Protein AF-A0A661UK48-F1 (afdb_monomer)

Nearest PDB structures (foldseek):
  7z4q-assembly1_A  TM=5.394E-01  e=7.454E+00  Plasmodium falciparum 3D7
  4buj-assembly2_E  TM=2.726E-01  e=5.321E+00  Saccharomyces cerevisiae S288C
  8q9t-assembly1_A  TM=2.473E-01  e=4.974E+00  Saccharomyces cerevisiae
  8qca-assembly1_A  TM=2.828E-01  e=7.454E+00  Saccharomyces cerevisiae

Foldseek 3Di:
DAAEDEDEDDPDDDDDPPPPPPDDDDDDDPCAGPVRHHDAFDKHKYFYDDPNDGPDIDIDTDDD

Secondary structure (DSSP, 8-state):
---EEEEE---S-SS------SS-------SB-TTSPBPPSEEEEEEEEETTEEEEEEEEEE--

Radius of gyration: 13.66 Å; Cα contacts (8 Å, |Δi|>4): 84; chains: 1; bounding box: 34×27×31 Å

Mean predicted aligned error: 9.59 Å

Structure (mmCIF, N/CA/C/O backbone):
data_AF-A0A661UK48-F1
#
_entry.id   AF-A0A661UK48-F1
#
loop_
_atom_site.group_PDB
_atom_site.id
_atom_site.type_symbol
_atom_site.label_atom_id
_atom_sit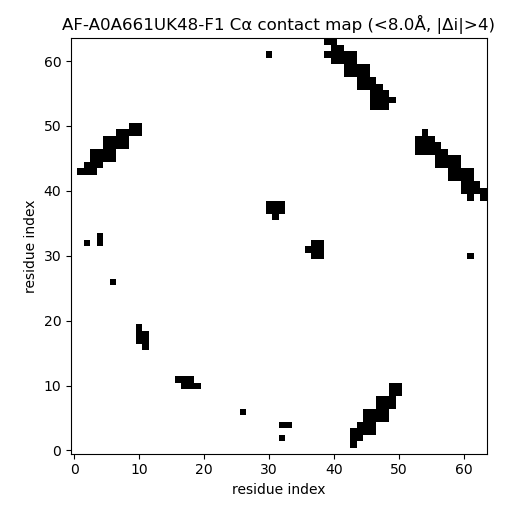e.label_alt_id
_atom_site.label_comp_id
_atom_site.label_asym_id
_atom_site.label_entity_id
_atom_site.label_seq_id
_atom_site.pdbx_PDB_ins_code
_atom_site.Cartn_x
_atom_site.Cartn_y
_atom_site.Cartn_z
_atom_site.occupancy
_atom_site.B_iso_or_equiv
_atom_site.auth_seq_id
_atom_site.auth_comp_id
_atom_site.auth_asym_id
_atom_site.auth_atom_id
_atom_site.pdbx_PDB_model_num
ATOM 1 N N . GLY A 1 1 ? -1.483 7.524 11.819 1.00 47.66 1 GLY A N 1
ATOM 2 C CA . GLY A 1 1 ? -0.301 7.520 10.935 1.00 47.66 1 GLY A CA 1
ATOM 3 C C . GLY A 1 1 ? -0.633 6.748 9.677 1.00 47.66 1 GLY A C 1
ATOM 4 O O . GLY A 1 1 ? -1.319 5.740 9.781 1.00 47.66 1 GLY A O 1
ATOM 5 N N . GLN A 1 2 ? -0.223 7.243 8.511 1.00 46.38 2 GLN A N 1
ATOM 6 C CA . GLN A 1 2 ? -0.443 6.594 7.215 1.00 46.38 2 GLN A CA 1
ATOM 7 C C . GLN A 1 2 ? 0.280 5.238 7.190 1.00 46.38 2 GLN A C 1
ATOM 9 O O . GLN A 1 2 ? 1.482 5.185 7.431 1.00 46.38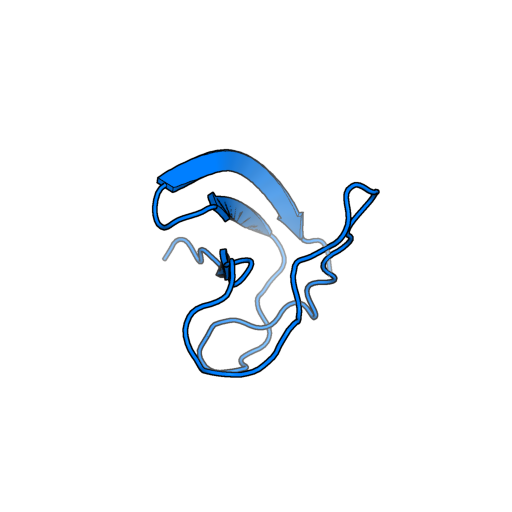 2 GLN A O 1
ATOM 14 N N . LYS A 1 3 ? -0.453 4.141 6.961 1.00 59.91 3 LYS A N 1
ATOM 15 C CA . LYS A 1 3 ? 0.107 2.783 6.916 1.00 59.91 3 LYS A CA 1
ATOM 16 C C . LYS A 1 3 ? 0.375 2.416 5.455 1.00 59.91 3 LYS A C 1
ATOM 18 O O . LYS A 1 3 ? -0.552 2.396 4.648 1.00 59.91 3 LYS A O 1
ATOM 23 N N . VAL A 1 4 ? 1.636 2.168 5.114 1.00 60.25 4 VAL A N 1
ATOM 24 C CA . VAL A 1 4 ? 2.068 1.775 3.765 1.00 60.25 4 VAL A CA 1
ATOM 25 C C . VAL A 1 4 ? 2.577 0.341 3.839 1.00 60.25 4 VAL A C 1
ATOM 27 O O . VAL A 1 4 ? 3.450 0.047 4.655 1.00 60.25 4 VAL A O 1
ATOM 30 N N . LYS A 1 5 ? 2.030 -0.555 3.010 1.00 67.25 5 LYS A N 1
ATOM 31 C CA . LYS A 1 5 ? 2.587 -1.901 2.815 1.00 67.25 5 LYS A CA 1
ATOM 32 C C . LYS A 1 5 ? 3.334 -1.895 1.487 1.00 67.25 5 LYS A C 1
ATOM 34 O O . LYS A 1 5 ? 2.761 -1.561 0.449 1.00 67.25 5 LYS A O 1
ATOM 39 N N . VAL A 1 6 ? 4.628 -2.182 1.554 1.00 63.41 6 VAL A N 1
ATOM 40 C CA . VAL A 1 6 ? 5.484 -2.302 0.375 1.00 63.41 6 VAL A CA 1
ATOM 41 C C . VAL A 1 6 ? 5.420 -3.751 -0.071 1.00 63.41 6 VAL A C 1
ATOM 43 O O . VAL A 1 6 ? 5.641 -4.660 0.729 1.00 63.41 6 VAL A O 1
ATOM 46 N N . PHE A 1 7 ? 5.069 -3.955 -1.334 1.00 67.56 7 PHE A N 1
ATOM 47 C CA . PHE A 1 7 ? 5.095 -5.267 -1.951 1.00 67.56 7 PHE A CA 1
ATOM 48 C C . PHE A 1 7 ? 6.335 -5.331 -2.830 1.00 67.56 7 PHE A C 1
ATOM 50 O O . PHE A 1 7 ? 6.404 -4.682 -3.875 1.00 67.56 7 PHE A O 1
ATOM 57 N N . THR A 1 8 ? 7.326 -6.085 -2.372 1.00 57.59 8 THR A N 1
ATOM 58 C CA . THR A 1 8 ? 8.566 -6.294 -3.113 1.00 57.59 8 THR A CA 1
ATOM 59 C C . THR A 1 8 ? 8.465 -7.623 -3.836 1.00 57.59 8 THR A C 1
ATOM 61 O O . THR A 1 8 ? 8.302 -8.666 -3.202 1.00 57.59 8 THR A O 1
ATOM 64 N N . PHE A 1 9 ? 8.573 -7.593 -5.161 1.00 63.19 9 PHE A N 1
ATOM 65 C CA . PHE A 1 9 ? 8.833 -8.808 -5.917 1.00 63.19 9 PHE A CA 1
ATOM 66 C C . PHE A 1 9 ? 10.347 -9.042 -5.921 1.00 63.19 9 PHE A C 1
ATOM 68 O O . PHE A 1 9 ? 11.086 -8.171 -6.388 1.00 63.19 9 PHE A O 1
ATOM 75 N N . PRO A 1 10 ? 10.843 -10.166 -5.374 1.00 56.28 10 PRO A N 1
ATOM 76 C CA . PRO A 1 10 ? 12.257 -10.478 -5.452 1.00 56.28 10 PRO A CA 1
ATOM 77 C C . PRO A 1 10 ? 12.583 -10.848 -6.897 1.00 56.28 10 PRO A C 1
ATOM 79 O O . PRO A 1 10 ? 12.300 -11.951 -7.352 1.00 56.28 10 PRO A O 1
ATOM 82 N N . ASN A 1 11 ? 13.210 -9.933 -7.626 1.00 52.91 11 ASN A N 1
ATOM 83 C CA . ASN A 1 11 ? 13.998 -10.343 -8.775 1.00 52.91 11 ASN A CA 1
ATOM 84 C C . ASN A 1 11 ? 15.286 -10.946 -8.217 1.00 52.91 11 ASN A C 1
ATOM 86 O O . ASN A 1 11 ? 16.099 -10.246 -7.618 1.00 52.91 11 ASN A O 1
ATOM 90 N N . GLY A 1 12 ? 15.379 -12.272 -8.338 1.00 54.22 12 GLY A N 1
ATOM 91 C CA . GLY A 1 12 ? 16.442 -13.150 -7.855 1.00 54.22 12 GLY A CA 1
ATOM 92 C C . GLY A 1 12 ? 17.711 -12.472 -7.335 1.00 54.22 12 GLY A C 1
ATOM 93 O O . GLY A 1 12 ? 18.528 -11.953 -8.090 1.00 54.22 12 GLY A O 1
ATOM 94 N N . SER A 1 13 ? 17.930 -12.578 -6.029 1.00 45.59 13 SER A N 1
ATOM 95 C CA . SER A 1 13 ? 19.258 -12.484 -5.424 1.00 45.59 13 SER A CA 1
ATOM 96 C C . SER A 1 13 ? 19.263 -13.286 -4.134 1.00 45.59 13 SER A C 1
ATOM 98 O O . SER A 1 13 ? 19.114 -12.727 -3.056 1.00 45.59 13 SER A O 1
ATOM 100 N N . LEU A 1 14 ? 19.347 -14.612 -4.294 1.00 40.81 14 LEU A N 1
ATOM 101 C CA . LEU A 1 14 ? 19.963 -15.605 -3.398 1.00 40.81 14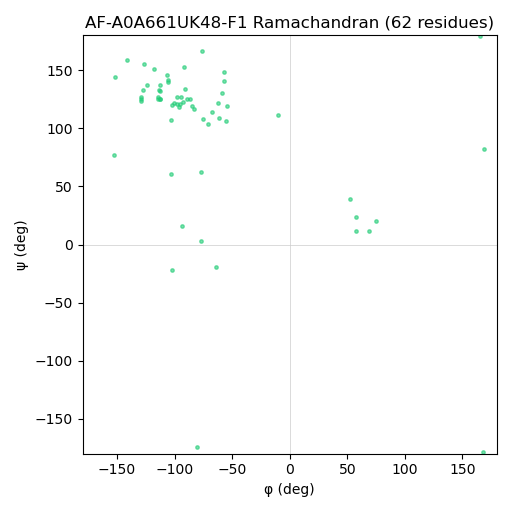 LEU A CA 1
ATOM 102 C C . LEU A 1 14 ? 19.556 -17.006 -3.893 1.00 40.81 14 LEU A C 1
ATOM 104 O O . LEU A 1 14 ? 18.594 -17.594 -3.415 1.00 40.81 14 LEU A O 1
ATOM 108 N N . GLY A 1 15 ? 20.268 -17.524 -4.901 1.00 41.00 15 GLY A N 1
ATOM 109 C CA . GLY A 1 15 ? 20.394 -18.969 -5.161 1.00 41.00 15 GLY A CA 1
ATOM 110 C C . GLY A 1 15 ? 19.131 -19.810 -5.397 1.00 41.00 15 GLY A C 1
ATOM 111 O O . GLY A 1 15 ? 19.240 -21.031 -5.414 1.00 41.00 15 GLY A O 1
ATOM 112 N N . THR A 1 16 ? 17.958 -19.214 -5.594 1.00 34.09 16 THR A N 1
ATOM 113 C CA . THR A 1 16 ? 16.718 -19.923 -5.928 1.00 34.09 16 THR A CA 1
ATOM 114 C C . THR A 1 16 ? 16.095 -19.261 -7.148 1.00 34.09 16 THR A C 1
ATOM 116 O O . THR A 1 16 ? 15.931 -18.044 -7.225 1.00 34.09 16 THR A O 1
ATOM 119 N N . SER A 1 17 ? 15.887 -20.079 -8.174 1.00 40.34 17 SER A N 1
ATOM 120 C CA . SER A 1 17 ? 15.462 -19.697 -9.515 1.00 40.34 17 SER A CA 1
ATOM 121 C C . SER A 1 17 ? 13.963 -19.397 -9.541 1.00 40.34 17 SER A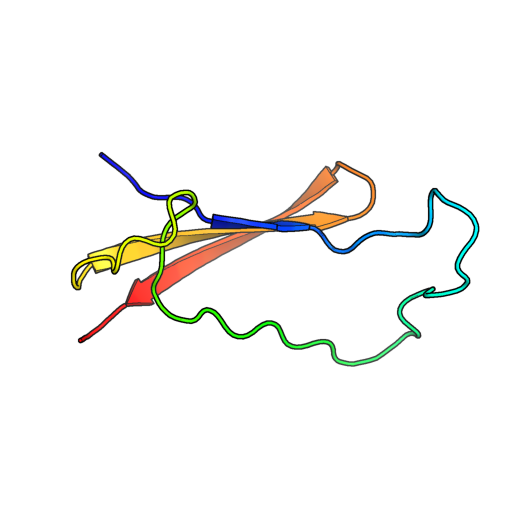 C 1
ATOM 123 O O . SER A 1 17 ? 13.214 -20.061 -10.238 1.00 40.34 17 SER A O 1
ATOM 125 N N . ASP A 1 18 ? 13.517 -18.391 -8.795 1.00 47.66 18 ASP A N 1
ATOM 126 C CA . ASP A 1 18 ? 12.161 -17.861 -8.936 1.00 47.66 18 ASP A CA 1
ATOM 127 C C . ASP A 1 18 ? 12.232 -16.541 -9.704 1.00 47.66 18 ASP A C 1
ATOM 129 O O . ASP A 1 18 ? 11.877 -15.467 -9.221 1.00 47.66 18 ASP A O 1
ATOM 133 N N . GLN A 1 19 ? 12.737 -16.613 -10.942 1.00 55.09 19 GLN A N 1
ATOM 134 C CA . GLN A 1 19 ? 12.390 -15.591 -11.923 1.00 55.09 19 GLN A CA 1
ATOM 135 C C . GLN A 1 19 ? 10.880 -15.679 -12.111 1.00 55.09 19 GLN A C 1
ATOM 137 O O . GLN A 1 19 ? 10.379 -16.648 -12.683 1.00 55.09 19 GLN A O 1
ATOM 142 N N . LEU A 1 20 ? 10.155 -14.678 -11.612 1.00 61.09 20 LEU A N 1
ATOM 143 C CA . LEU A 1 20 ? 8.742 -14.520 -11.919 1.00 61.09 20 LEU A CA 1
ATOM 144 C C . LEU A 1 20 ? 8.620 -14.469 -13.439 1.00 61.09 20 LEU A C 1
ATOM 146 O O . LEU A 1 20 ? 9.034 -13.504 -14.084 1.00 61.09 20 LEU A O 1
ATOM 150 N N . SER A 1 21 ? 8.119 -15.560 -14.012 1.00 65.06 21 SER A N 1
ATOM 151 C CA . SER A 1 21 ? 7.932 -15.669 -15.450 1.00 65.06 21 SER A CA 1
ATOM 152 C C . SER A 1 21 ? 7.041 -14.526 -15.931 1.00 65.06 21 SER A C 1
ATOM 154 O O . SER A 1 21 ? 6.182 -14.023 -15.199 1.00 65.06 21 SER A O 1
ATOM 156 N N . SER A 1 22 ? 7.267 -14.074 -17.164 1.00 64.44 22 SER A N 1
ATOM 157 C CA . SER A 1 22 ? 6.416 -13.060 -17.780 1.00 64.44 22 SER A CA 1
ATOM 158 C C . SER A 1 22 ? 4.963 -13.525 -17.729 1.00 64.44 22 SER A C 1
ATOM 160 O O . SER A 1 22 ? 4.625 -14.571 -18.283 1.00 64.44 22 SER A O 1
ATOM 162 N N . GLY A 1 23 ? 4.108 -12.767 -17.055 1.00 70.06 23 GLY A N 1
ATOM 163 C CA . GLY A 1 23 ? 2.742 -13.191 -16.803 1.00 70.06 23 GLY A CA 1
ATOM 164 C C . GLY A 1 23 ? 2.050 -12.306 -15.782 1.00 70.06 23 GLY A C 1
ATOM 165 O O . GLY A 1 23 ? 2.605 -11.321 -15.290 1.00 70.06 23 GLY A O 1
ATOM 166 N N . GLN A 1 24 ? 0.803 -12.653 -15.488 1.00 71.12 24 GLN A N 1
ATOM 167 C CA . GLN A 1 24 ? 0.009 -11.939 -14.505 1.00 71.12 24 GLN A CA 1
ATOM 168 C C . GLN A 1 24 ? 0.336 -12.453 -13.103 1.00 71.12 24 GLN A C 1
ATOM 170 O O . GLN A 1 24 ? 0.061 -13.603 -12.774 1.00 71.12 24 GLN A O 1
ATOM 175 N N . HIS A 1 25 ? 0.873 -11.568 -12.267 1.00 76.94 25 HIS A N 1
ATOM 176 C CA . HIS A 1 25 ? 1.146 -11.838 -10.858 1.00 76.94 25 HIS A CA 1
ATOM 177 C C . HIS A 1 25 ? 0.121 -11.121 -9.988 1.00 76.94 25 HIS A C 1
ATOM 179 O O . HIS A 1 25 ? -0.264 -9.987 -10.276 1.00 76.94 25 HIS A O 1
ATOM 185 N N . SER A 1 26 ? -0.344 -11.784 -8.932 1.00 72.94 26 SER A N 1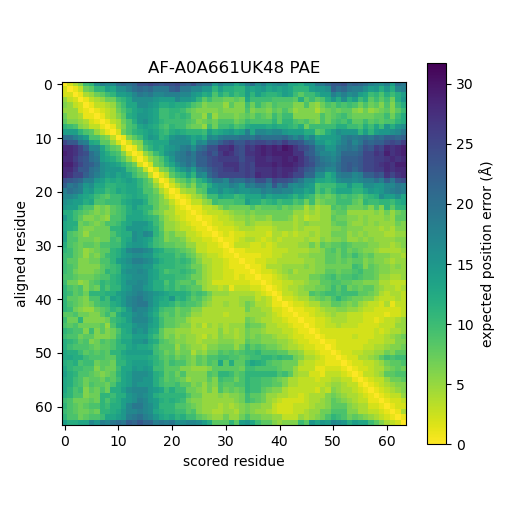
ATOM 186 C CA . SER A 1 26 ? -1.322 -11.228 -7.994 1.00 72.94 26 SER A CA 1
ATOM 187 C C . SER A 1 26 ? -0.810 -11.352 -6.570 1.00 72.94 26 SER A C 1
ATOM 189 O O . SER A 1 26 ? -0.361 -12.418 -6.159 1.00 72.94 26 SER A O 1
ATOM 191 N N . ILE A 1 27 ? -0.905 -10.260 -5.814 1.00 75.50 27 ILE A N 1
ATOM 192 C CA . ILE A 1 27 ? -0.591 -10.238 -4.389 1.00 75.50 27 ILE A CA 1
ATOM 193 C C . ILE A 1 27 ? -1.876 -9.943 -3.629 1.00 75.50 27 ILE A C 1
ATOM 195 O O . ILE A 1 27 ? -2.542 -8.940 -3.886 1.00 75.50 27 ILE A O 1
ATOM 199 N N . THR A 1 28 ? -2.203 -10.818 -2.682 1.00 77.50 28 THR A N 1
ATOM 200 C CA . THR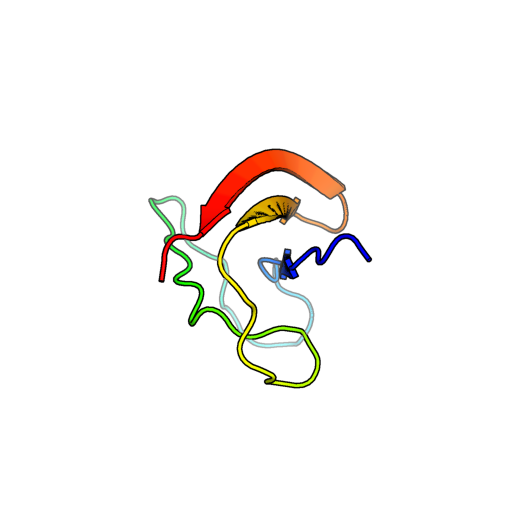 A 1 28 ? -3.335 -10.619 -1.777 1.00 77.50 28 THR A CA 1
ATOM 201 C C . THR A 1 28 ? -2.824 -10.054 -0.466 1.00 77.50 28 THR A C 1
ATOM 203 O O . THR A 1 28 ? -1.922 -10.612 0.155 1.00 77.50 28 THR A O 1
ATOM 206 N N . TRP A 1 29 ? -3.412 -8.940 -0.046 1.00 80.56 29 TRP A N 1
ATOM 207 C CA . TRP A 1 29 ? -3.184 -8.389 1.277 1.00 80.56 29 TRP A CA 1
ATOM 208 C C . TRP A 1 29 ? -4.266 -8.881 2.235 1.00 80.56 29 TRP A C 1
ATOM 210 O O . TRP A 1 29 ? -5.454 -8.709 1.987 1.00 80.56 29 TRP A O 1
ATOM 220 N N . ASP A 1 30 ? -3.836 -9.452 3.348 1.00 80.69 30 ASP A N 1
ATOM 221 C CA . ASP A 1 30 ? -4.643 -9.962 4.456 1.00 80.69 30 ASP A CA 1
ATOM 222 C C . ASP A 1 30 ? -5.192 -8.868 5.396 1.00 80.69 30 ASP A C 1
ATOM 224 O O . ASP A 1 30 ? -5.828 -9.172 6.402 1.00 80.69 30 ASP A O 1
ATOM 228 N N . GLY A 1 31 ? -4.944 -7.587 5.100 1.00 80.44 31 GLY A N 1
ATOM 229 C CA . GLY A 1 31 ? -5.390 -6.476 5.944 1.00 80.44 31 GLY A CA 1
ATOM 230 C C . GLY A 1 31 ? -4.567 -6.300 7.225 1.00 80.44 31 GLY A C 1
ATOM 231 O O . GLY A 1 31 ? -5.045 -5.676 8.174 1.00 80.44 31 GLY A O 1
ATOM 232 N N . THR A 1 32 ? -3.340 -6.829 7.274 1.00 83.75 32 THR A N 1
ATOM 233 C CA . THR A 1 32 ? -2.417 -6.655 8.408 1.00 83.75 32 THR A CA 1
ATOM 234 C C . THR A 1 32 ? -1.264 -5.699 8.088 1.00 83.75 32 THR A C 1
ATOM 236 O O . THR A 1 32 ? -0.782 -5.631 6.951 1.00 83.75 32 THR A O 1
ATOM 239 N N . ASP A 1 33 ? -0.801 -4.933 9.074 1.00 80.50 33 ASP A N 1
ATOM 240 C CA . ASP A 1 33 ? 0.414 -4.122 8.948 1.00 80.50 33 ASP A CA 1
ATOM 241 C C . ASP A 1 33 ? 1.700 -4.947 9.150 1.00 80.50 33 ASP A C 1
ATOM 243 O O . ASP A 1 33 ? 1.669 -6.171 9.233 1.00 80.50 33 ASP A O 1
ATOM 247 N N . GLN A 1 34 ? 2.858 -4.279 9.173 1.00 76.81 34 GLN A N 1
ATOM 248 C CA . GLN A 1 34 ? 4.172 -4.924 9.315 1.00 76.81 34 GLN A CA 1
ATOM 249 C C . GLN A 1 34 ? 4.363 -5.641 10.659 1.00 76.81 34 GLN A C 1
ATOM 251 O O . GLN A 1 34 ? 5.210 -6.521 10.765 1.00 76.81 3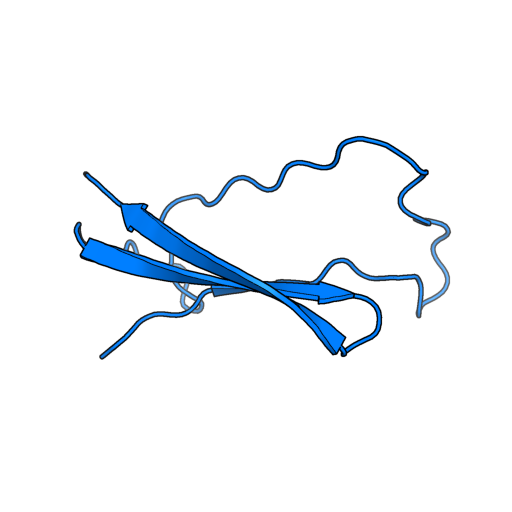4 GLN A O 1
ATOM 256 N N . ASN A 1 35 ? 3.566 -5.294 11.671 1.00 81.00 35 ASN A N 1
ATOM 257 C CA . ASN A 1 35 ? 3.580 -5.946 12.976 1.00 81.00 35 ASN A CA 1
ATOM 258 C C . ASN A 1 35 ? 2.531 -7.068 13.057 1.00 81.00 35 ASN A C 1
ATOM 260 O O . ASN A 1 35 ? 2.174 -7.487 14.158 1.00 81.00 35 ASN A O 1
ATOM 264 N N . ASN A 1 36 ? 1.998 -7.520 11.912 1.00 80.31 36 ASN A N 1
ATOM 265 C CA . ASN A 1 36 ? 0.876 -8.456 11.800 1.00 80.31 36 ASN A CA 1
ATOM 266 C C . ASN A 1 36 ? -0.403 -7.976 12.510 1.00 80.31 36 ASN A C 1
ATOM 268 O O . ASN A 1 36 ? -1.261 -8.783 12.868 1.00 80.31 36 ASN A O 1
ATOM 272 N N . GLN A 1 37 ? -0.564 -6.665 12.717 1.00 82.38 37 GLN A N 1
ATOM 273 C CA . GLN A 1 37 ? -1.763 -6.124 13.354 1.00 82.38 37 GLN A CA 1
ATOM 274 C C . GLN A 1 37 ? -2.815 -5.783 12.307 1.00 82.38 37 GLN A C 1
ATOM 276 O O . GLN A 1 37 ? -2.524 -5.125 11.307 1.00 82.38 37 GLN A O 1
ATOM 281 N N . VAL A 1 38 ? -4.058 -6.194 12.563 1.00 83.94 38 VAL A N 1
ATOM 282 C CA . VAL A 1 38 ? -5.200 -5.865 11.703 1.00 83.94 38 VAL A CA 1
ATOM 283 C C . VAL A 1 38 ? -5.354 -4.352 11.618 1.00 83.94 38 VAL A C 1
ATOM 285 O O . VAL A 1 38 ? -5.373 -3.644 12.629 1.00 83.94 38 VAL A O 1
ATOM 288 N N . VAL A 1 39 ? -5.471 -3.845 10.399 1.00 84.31 39 VAL A N 1
ATOM 289 C CA . VAL A 1 39 ? -5.656 -2.419 10.154 1.00 84.31 39 VAL A CA 1
ATOM 290 C C . VAL A 1 39 ? -7.148 -2.060 10.088 1.00 84.31 39 VAL A C 1
ATOM 292 O O . VAL A 1 39 ? -7.997 -2.893 9.774 1.00 84.31 39 VAL A O 1
ATOM 295 N N . SER A 1 40 ? -7.495 -0.818 10.424 1.00 84.50 40 SER A N 1
ATOM 296 C CA . SER A 1 40 ? -8.879 -0.324 10.370 1.00 84.50 40 SER A CA 1
ATOM 297 C C . SER A 1 40 ? -9.327 -0.030 8.933 1.00 84.50 40 SER A C 1
ATOM 299 O O . SER A 1 40 ? -8.499 0.100 8.035 1.00 84.50 40 SER A O 1
ATOM 301 N N . SER A 1 41 ? -10.625 0.162 8.692 1.00 84.69 41 SER A N 1
ATOM 302 C CA . SER A 1 41 ? -11.084 0.708 7.406 1.00 84.69 41 SER A CA 1
ATOM 303 C C . SER A 1 41 ? -10.422 2.067 7.136 1.00 84.69 41 SER A C 1
ATOM 305 O O . SER A 1 41 ? -10.238 2.865 8.061 1.00 84.69 41 SER A O 1
ATOM 307 N N . GLY A 1 42 ? -10.033 2.340 5.891 1.00 84.31 42 GLY A N 1
ATOM 308 C CA . GLY A 1 42 ? -9.333 3.578 5.547 1.00 84.31 42 GLY A CA 1
ATOM 309 C C . GLY A 1 42 ? -8.667 3.570 4.176 1.00 84.31 42 GLY A C 1
ATOM 310 O O . GLY A 1 42 ? -8.736 2.593 3.432 1.00 84.31 42 GLY A O 1
ATOM 311 N N . VAL A 1 43 ? -8.027 4.690 3.837 1.00 81.75 43 VAL A N 1
ATOM 312 C CA . VAL A 1 43 ? -7.247 4.833 2.601 1.00 81.75 43 VAL A CA 1
ATOM 313 C C . VAL A 1 43 ? -5.825 4.346 2.844 1.00 81.75 43 VAL A C 1
ATOM 315 O O . VAL A 1 43 ? -5.128 4.850 3.726 1.00 81.75 43 VAL A O 1
ATOM 318 N N . TYR A 1 44 ? -5.390 3.405 2.016 1.00 82.62 44 TYR A N 1
ATOM 319 C CA . TYR A 1 44 ? -4.067 2.804 2.052 1.00 82.62 44 TYR A CA 1
ATOM 320 C C . TYR A 1 44 ? -3.322 3.085 0.757 1.00 82.62 44 TYR A C 1
ATOM 322 O O . TYR A 1 44 ? -3.910 3.261 -0.312 1.00 82.62 44 TYR A O 1
ATOM 330 N N . PHE A 1 45 ? -2.003 3.143 0.870 1.00 81.62 45 PHE A N 1
ATOM 331 C CA . PHE A 1 45 ? -1.108 3.303 -0.263 1.00 81.62 45 PHE A CA 1
ATOM 332 C C . PHE A 1 45 ? -0.306 2.023 -0.409 1.00 81.62 45 PHE A C 1
ATOM 334 O O . PHE A 1 45 ? 0.173 1.473 0.586 1.00 81.62 45 PHE A O 1
ATOM 341 N N . TYR A 1 46 ? -0.155 1.578 -1.648 1.00 78.88 46 TYR A N 1
ATOM 342 C CA . TYR A 1 46 ? 0.745 0.493 -1.990 1.00 78.88 46 TYR A CA 1
ATOM 343 C C . TYR A 1 46 ? 1.721 0.961 -3.062 1.00 78.88 46 TYR A C 1
ATOM 345 O O . TYR A 1 46 ? 1.354 1.658 -4.016 1.00 78.88 46 TYR A O 1
ATOM 353 N N . GLN A 1 47 ? 2.973 0.571 -2.856 1.00 81.81 47 GLN A N 1
ATOM 354 C CA . GLN A 1 47 ? 4.084 0.815 -3.758 1.00 81.81 47 GLN A CA 1
ATOM 355 C C . GLN A 1 47 ? 4.561 -0.534 -4.280 1.00 81.81 47 GLN A C 1
ATOM 357 O O . GLN A 1 47 ? 4.801 -1.463 -3.504 1.00 81.81 47 GLN A O 1
ATOM 362 N N . LEU A 1 48 ? 4.640 -0.628 -5.6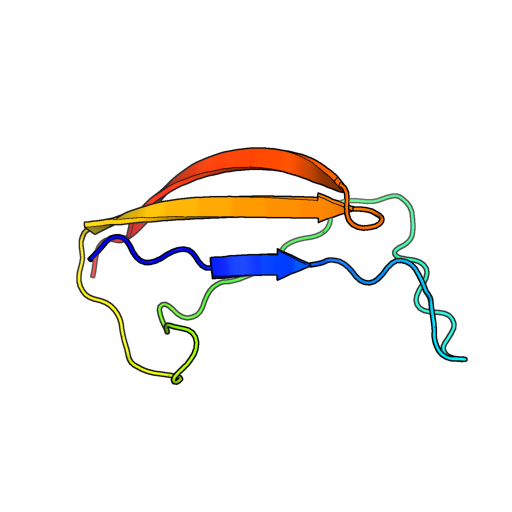02 1.00 80.56 48 LEU A N 1
ATOM 363 C CA . LEU A 1 48 ? 5.202 -1.762 -6.308 1.00 80.56 48 LEU A CA 1
ATOM 364 C C . LEU A 1 48 ? 6.662 -1.459 -6.617 1.00 80.56 48 LEU A C 1
ATOM 366 O O . LEU A 1 48 ? 6.951 -0.492 -7.330 1.00 80.56 48 LEU A O 1
ATOM 370 N N . GLU A 1 49 ? 7.556 -2.301 -6.113 1.00 77.56 49 GLU A N 1
ATOM 371 C CA . GLU A 1 49 ? 8.989 -2.196 -6.362 1.00 77.56 49 GLU A CA 1
ATOM 372 C C . GLU A 1 49 ? 9.498 -3.379 -7.180 1.00 77.56 49 GLU A C 1
ATOM 374 O O . GLU A 1 49 ? 9.195 -4.535 -6.880 1.00 77.56 49 GLU A O 1
ATOM 379 N N . VAL A 1 50 ? 10.290 -3.066 -8.206 1.00 75.88 50 VAL A N 1
ATOM 380 C CA . VAL A 1 50 ? 11.000 -4.022 -9.062 1.00 75.88 50 VAL A CA 1
ATOM 381 C C . VAL A 1 50 ? 12.458 -3.580 -9.111 1.00 75.88 50 VAL A C 1
ATOM 383 O O . VAL A 1 50 ? 12.734 -2.412 -9.379 1.00 75.88 50 VAL A O 1
ATOM 386 N N . ASP A 1 51 ? 13.392 -4.481 -8.803 1.00 74.12 51 ASP A N 1
ATOM 387 C CA . ASP A 1 51 ? 14.837 -4.188 -8.741 1.00 74.12 51 ASP A CA 1
ATOM 388 C C . ASP A 1 51 ? 15.191 -2.980 -7.851 1.00 74.12 51 ASP A C 1
ATOM 390 O O . ASP A 1 51 ? 16.025 -2.142 -8.199 1.00 74.12 51 ASP A O 1
ATOM 394 N N . GLY A 1 52 ? 14.503 -2.841 -6.712 1.00 74.50 52 GLY A N 1
ATOM 395 C CA . GLY A 1 52 ? 14.691 -1.714 -5.789 1.00 74.50 52 GLY A CA 1
ATOM 396 C C . GLY A 1 52 ? 14.211 -0.364 -6.334 1.00 74.50 52 GLY A C 1
ATOM 397 O O . GLY A 1 52 ? 14.517 0.679 -5.757 1.00 74.50 52 GLY A O 1
ATOM 398 N N . LYS A 1 53 ? 13.468 -0.357 -7.448 1.00 73.69 53 LYS A N 1
ATOM 399 C CA . LYS A 1 53 ? 12.872 0.842 -8.042 1.00 73.69 53 LYS A CA 1
ATOM 400 C C . LYS A 1 53 ? 11.357 0.790 -7.934 1.00 73.69 53 LYS A C 1
ATOM 402 O O . LYS A 1 53 ? 10.728 -0.193 -8.317 1.00 73.69 53 LYS A O 1
ATOM 407 N N . ALA A 1 54 ? 10.764 1.885 -7.469 1.00 79.62 54 ALA A N 1
ATOM 408 C CA . ALA A 1 54 ? 9.319 2.057 -7.480 1.00 79.62 54 ALA A CA 1
ATOM 409 C C . ALA A 1 54 ? 8.821 2.166 -8.929 1.00 79.62 54 ALA A C 1
ATOM 411 O O . ALA A 1 54 ? 9.132 3.131 -9.626 1.00 79.62 54 ALA A O 1
ATOM 412 N N . VAL A 1 55 ? 8.044 1.183 -9.378 1.00 83.56 55 VAL A N 1
ATOM 413 C CA . VAL A 1 55 ? 7.480 1.148 -10.739 1.00 83.56 55 VAL A CA 1
ATOM 414 C C . VAL A 1 55 ? 6.007 1.545 -10.770 1.00 83.56 55 VAL A C 1
ATOM 416 O O . VAL A 1 55 ? 5.512 1.982 -11.807 1.00 83.56 55 VAL A O 1
ATOM 419 N N . ALA A 1 56 ? 5.294 1.439 -9.645 1.00 79.50 56 ALA A N 1
ATOM 420 C CA . ALA A 1 56 ? 3.924 1.928 -9.537 1.00 79.50 56 ALA A CA 1
ATOM 421 C C . ALA A 1 56 ? 3.571 2.342 -8.109 1.00 79.50 56 ALA A C 1
ATOM 423 O O . ALA A 1 56 ? 3.961 1.698 -7.139 1.00 79.50 56 ALA A O 1
ATOM 424 N N . ASN A 1 57 ? 2.760 3.393 -8.006 1.00 81.50 57 ASN A N 1
ATOM 425 C CA . ASN A 1 57 ? 2.181 3.873 -6.760 1.00 81.50 57 ASN A CA 1
ATOM 426 C C . ASN A 1 57 ? 0.682 4.025 -6.947 1.00 81.50 57 ASN A C 1
ATOM 428 O O . ASN A 1 57 ? 0.232 4.711 -7.869 1.00 81.50 57 ASN A O 1
ATOM 432 N N . LYS A 1 58 ? -0.103 3.392 -6.082 1.00 83.69 58 LYS A N 1
ATOM 433 C CA . LYS A 1 58 ? -1.561 3.465 -6.148 1.00 83.69 58 LYS A CA 1
ATOM 434 C C . LYS A 1 58 ? -2.15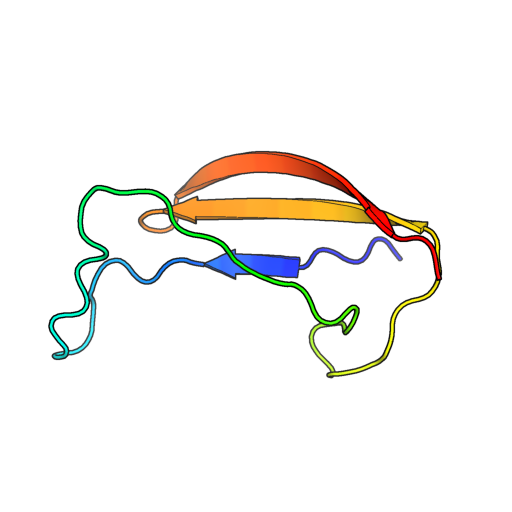8 3.543 -4.750 1.00 83.69 58 LYS A C 1
ATOM 436 O O . LYS A 1 58 ? -1.538 3.184 -3.750 1.00 83.69 58 LYS A O 1
ATOM 441 N N . LYS A 1 59 ? -3.385 4.055 -4.701 1.00 80.75 59 LYS A N 1
ATOM 442 C CA . LYS A 1 59 ? -4.197 4.117 -3.487 1.00 80.75 59 LYS A CA 1
ATOM 443 C C . LYS A 1 59 ? -5.281 3.052 -3.576 1.00 80.75 59 LYS A C 1
ATOM 445 O O . LYS A 1 59 ? -5.848 2.849 -4.649 1.00 80.75 59 LYS A O 1
ATOM 450 N N . CYS A 1 60 ? -5.579 2.401 -2.466 1.00 79.38 60 CYS A N 1
ATOM 451 C CA . CYS A 1 60 ? -6.757 1.559 -2.313 1.00 79.38 60 CYS A CA 1
ATOM 452 C C . CYS A 1 60 ? -7.544 1.990 -1.079 1.00 79.38 60 CYS A C 1
ATOM 454 O O . CYS A 1 60 ? -7.010 2.595 -0.148 1.00 79.38 60 CYS A O 1
ATOM 456 N N . LEU A 1 61 ? -8.835 1.688 -1.092 1.00 80.56 61 LEU A N 1
ATOM 457 C CA . LEU A 1 61 ? -9.687 1.809 0.076 1.00 80.56 61 LEU A CA 1
ATOM 458 C C . LEU A 1 61 ? -9.838 0.409 0.662 1.00 80.56 61 LEU A C 1
ATOM 460 O O . LEU A 1 61 ? -10.284 -0.499 -0.037 1.00 80.56 61 LEU A O 1
ATOM 464 N N . LEU A 1 62 ? -9.450 0.235 1.920 1.00 81.62 62 LEU A N 1
ATOM 465 C CA . LEU A 1 62 ? -9.785 -0.969 2.664 1.00 81.62 62 LEU A CA 1
ATOM 466 C C . LEU A 1 62 ? -11.086 -0.702 3.413 1.00 81.62 62 LEU A C 1
ATOM 468 O O . LEU A 1 62 ? -11.172 0.240 4.207 1.00 81.62 62 LEU A O 1
ATOM 472 N N . LEU A 1 63 ? -12.083 -1.534 3.149 1.00 74.62 63 LEU A N 1
ATOM 473 C CA . LEU A 1 63 ? -13.361 -1.545 3.844 1.00 74.62 63 LEU A CA 1
ATOM 474 C C . LEU A 1 63 ? -13.440 -2.853 4.634 1.00 74.62 63 LEU A C 1
ATOM 476 O O . LEU A 1 63 ? -13.214 -3.918 4.063 1.00 74.62 63 LEU A O 1
ATOM 480 N N . LYS A 1 64 ? -13.687 -2.750 5.940 1.00 66.38 64 LYS A N 1
ATOM 481 C CA . LYS A 1 64 ? -14.007 -3.883 6.813 1.00 66.38 64 LYS A CA 1
ATOM 482 C C . LYS A 1 64 ? -15.473 -4.271 6.669 1.00 66.38 64 LYS A C 1
ATOM 484 O O . LYS A 1 64 ? -16.294 -3.336 6.535 1.00 66.38 64 LYS A O 1
#

pLDDT: mean 70.6, std 13.6, range [34.09, 84.69]

Solvent-accessible surface area (backbone atoms only — not comparable to full-atom values): 4430 Å² total; per-residue (Å²): 130,92,64,71,57,75,52,72,58,70,69,66,86,74,100,54,94,53,67,79,66,93,71,94,81,85,84,85,81,89,53,53,48,98,83,69,42,76,60,75,66,44,80,34,42,41,42,38,31,53,86,93,36,80,77,45,76,49,76,47,76,48,80,123

Sequence (64 aa):
GQKVKVFTFPNGSLGTSDQLSSGQHSITWDGTDQNNQVVSSGVYFYQLEVDGKAVANKKCLLLK